Protein AF-A0A7K2W8P9-F1 (afdb_monomer_lite)

pLDDT: mean 90.11, std 7.22, range [67.88, 97.0]

Secondary structure (DSSP, 8-state):
--HHHHHHHHHHTT------SS--------TTSPPPP-TTTT----SSTTS-EEEEEEEEEETTEEEEEEEEEETTT--B--

Radius of gyration: 18.63 Å; chains: 1; bounding box: 38×36×46 Å

Structure (mmCIF, N/CA/C/O backbone):
data_AF-A0A7K2W8P9-F1
#
_entry.id   AF-A0A7K2W8P9-F1
#
loop_
_atom_site.group_PDB
_atom_site.id
_atom_site.type_symbol
_atom_site.label_atom_id
_atom_site.label_alt_id
_atom_site.label_comp_id
_atom_site.label_asym_id
_atom_site.label_entity_id
_atom_site.label_seq_id
_atom_site.pdbx_PDB_ins_code
_atom_site.Cartn_x
_atom_site.Cartn_y
_atom_site.Cartn_z
_atom_site.occupancy
_atom_site.B_iso_or_equiv
_atom_sit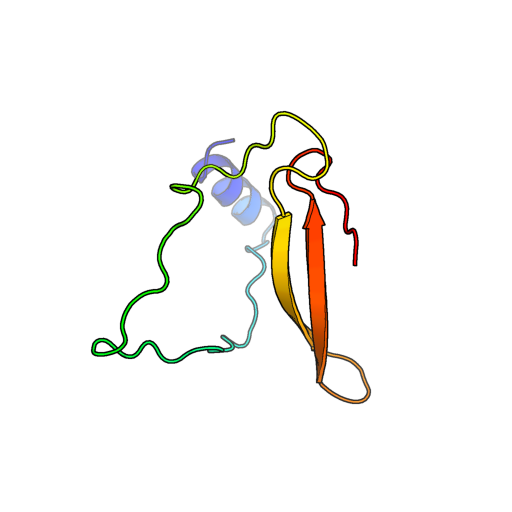e.auth_seq_id
_atom_site.auth_comp_id
_atom_site.auth_asym_id
_atom_site.auth_atom_id
_atom_site.pdbx_PDB_model_num
ATOM 1 N N . VAL A 1 1 ? 17.939 2.103 15.538 1.00 70.50 1 VAL A N 1
ATOM 2 C CA . VAL A 1 1 ? 17.696 2.164 17.001 1.00 70.50 1 VAL A CA 1
ATOM 3 C C . VAL A 1 1 ? 17.140 0.822 17.437 1.00 70.50 1 VAL A C 1
ATOM 5 O O . VAL A 1 1 ? 16.265 0.308 16.752 1.00 70.50 1 VAL A O 1
ATOM 8 N N . ALA A 1 2 ? 17.674 0.220 18.499 1.00 86.69 2 ALA A N 1
ATOM 9 C CA . ALA A 1 2 ? 17.183 -1.068 18.979 1.00 86.69 2 ALA A CA 1
ATOM 10 C C . ALA A 1 2 ? 15.840 -0.899 19.710 1.00 86.69 2 ALA A C 1
ATOM 12 O O . ALA A 1 2 ? 15.603 0.122 20.356 1.00 86.69 2 ALA A O 1
ATOM 13 N N . ARG A 1 3 ? 14.970 -1.912 19.632 1.00 87.19 3 ARG A N 1
ATOM 14 C CA . ARG A 1 3 ? 13.649 -1.930 20.287 1.00 87.19 3 ARG A CA 1
ATOM 15 C C . ARG A 1 3 ? 13.730 -1.570 21.775 1.00 87.19 3 ARG A C 1
ATOM 17 O O . ARG A 1 3 ? 12.977 -0.728 22.250 1.00 87.19 3 ARG A O 1
ATOM 24 N N . CYS A 1 4 ? 14.715 -2.139 22.466 1.00 92.62 4 CYS A N 1
ATOM 25 C CA . CYS A 1 4 ? 14.973 -1.899 23.884 1.00 92.62 4 CYS A CA 1
ATOM 26 C C . CYS A 1 4 ? 15.274 -0.425 24.205 1.00 92.62 4 CYS A C 1
ATOM 28 O O . CYS A 1 4 ? 14.926 0.059 25.279 1.00 92.62 4 CYS A O 1
ATOM 30 N N . THR A 1 5 ? 15.886 0.315 23.274 1.00 95.00 5 THR A N 1
ATOM 31 C CA . THR A 1 5 ? 16.158 1.746 23.444 1.00 95.00 5 THR A CA 1
ATOM 32 C C . THR A 1 5 ? 14.864 2.557 23.443 1.00 95.00 5 THR A C 1
ATOM 34 O O . THR A 1 5 ? 14.702 3.436 24.283 1.00 95.00 5 THR A O 1
ATOM 37 N N . VAL A 1 6 ? 13.934 2.245 22.536 1.00 93.31 6 VAL A N 1
ATOM 38 C CA . VAL A 1 6 ? 12.632 2.924 22.443 1.00 93.31 6 VAL A CA 1
ATOM 39 C C . VAL A 1 6 ? 11.774 2.619 23.672 1.00 93.31 6 VAL A C 1
ATOM 41 O O . VAL A 1 6 ? 11.223 3.536 24.272 1.00 93.31 6 VAL A O 1
ATOM 44 N N . GLU A 1 7 ? 11.720 1.353 24.095 1.00 93.88 7 GLU A N 1
ATOM 45 C CA . GLU A 1 7 ? 10.940 0.919 25.264 1.00 93.88 7 GLU A CA 1
ATOM 46 C C . GLU A 1 7 ? 11.413 1.578 26.568 1.00 93.88 7 GLU A C 1
ATOM 48 O O . GLU A 1 7 ? 10.590 2.022 27.372 1.00 93.88 7 GLU A O 1
ATOM 53 N N . ARG A 1 8 ? 12.734 1.692 26.773 1.00 96.00 8 ARG A N 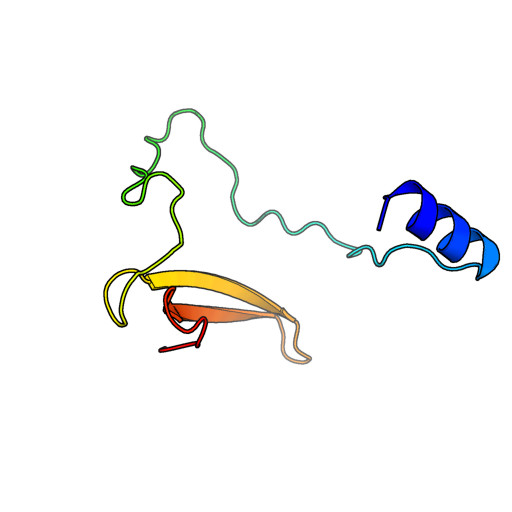1
ATOM 54 C CA . ARG A 1 8 ? 13.298 2.381 27.943 1.00 96.00 8 ARG A CA 1
ATOM 55 C C . ARG A 1 8 ? 12.912 3.861 27.965 1.00 96.00 8 ARG A C 1
ATOM 57 O O . ARG A 1 8 ? 12.452 4.343 28.995 1.00 96.00 8 ARG A O 1
ATOM 64 N N . LEU A 1 9 ? 13.064 4.557 26.837 1.00 96.31 9 LEU A N 1
ATOM 65 C CA . LEU A 1 9 ? 12.727 5.981 26.725 1.00 96.31 9 LEU A CA 1
ATOM 66 C C . LEU A 1 9 ? 11.231 6.233 26.943 1.00 96.31 9 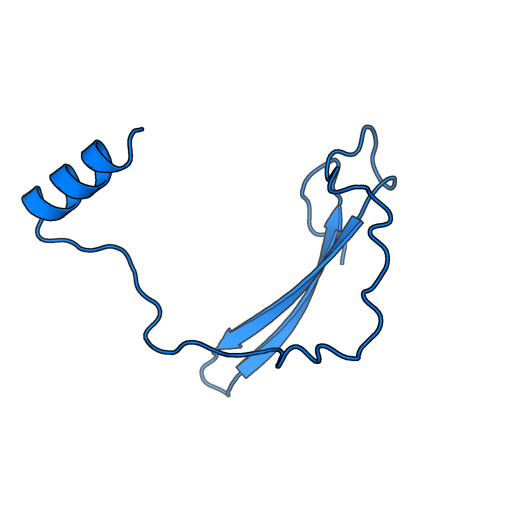LEU A C 1
ATOM 68 O O . LEU A 1 9 ? 10.861 7.165 27.649 1.00 96.31 9 LEU A O 1
ATOM 72 N N . MET A 1 10 ? 10.367 5.379 26.388 1.00 96.69 10 MET A N 1
ATOM 73 C CA . MET A 1 10 ? 8.922 5.455 26.618 1.00 96.69 10 MET A CA 1
ATOM 74 C C . MET A 1 10 ? 8.584 5.332 28.109 1.00 96.69 10 MET A C 1
ATOM 76 O O . MET A 1 10 ? 7.817 6.143 28.627 1.00 96.69 10 MET A O 1
ATOM 80 N N . ARG A 1 11 ? 9.220 4.387 28.820 1.00 95.06 11 ARG A N 1
ATOM 81 C CA . ARG A 1 11 ? 9.044 4.209 30.270 1.00 95.06 11 ARG A CA 1
ATOM 82 C C . ARG A 1 11 ? 9.517 5.422 31.076 1.00 95.06 11 ARG A C 1
ATOM 84 O O . ARG A 1 11 ? 8.799 5.845 31.973 1.00 95.06 11 ARG A O 1
ATOM 91 N N . GLU A 1 12 ? 10.689 5.975 30.761 1.00 97.00 12 GLU A N 1
ATOM 92 C CA . GLU A 1 12 ? 11.224 7.184 31.416 1.00 97.00 12 GLU A CA 1
ATOM 93 C C . GLU A 1 12 ? 10.301 8.396 31.235 1.00 97.00 12 GLU A C 1
ATOM 95 O O . GLU A 1 12 ? 10.128 9.187 32.157 1.00 97.00 12 GLU A O 1
ATOM 100 N N . LEU A 1 13 ? 9.668 8.512 30.067 1.00 96.50 13 LEU A N 1
ATOM 101 C CA . LEU A 1 13 ? 8.751 9.604 29.736 1.00 96.50 13 LEU A CA 1
ATOM 102 C C . LEU A 1 13 ? 7.300 9.352 30.182 1.00 96.50 13 LEU A C 1
ATOM 104 O O . LEU A 1 13 ? 6.444 10.198 29.940 1.00 96.50 13 LEU A O 1
ATOM 108 N N . GLY A 1 14 ? 6.990 8.195 30.780 1.00 94.75 14 GLY A N 1
ATOM 109 C CA . GLY A 1 14 ? 5.617 7.824 31.143 1.00 94.75 14 GLY A CA 1
ATOM 110 C C . GLY A 1 14 ? 4.673 7.690 29.940 1.00 94.75 14 GLY A C 1
ATOM 111 O O . GLY A 1 14 ? 3.461 7.830 30.081 1.00 94.75 14 GLY A O 1
ATOM 112 N N . THR A 1 15 ? 5.220 7.443 28.748 1.00 93.75 15 THR A N 1
ATOM 113 C CA . THR A 1 15 ? 4.461 7.302 27.499 1.00 93.75 15 THR A CA 1
ATOM 114 C C . THR A 1 15 ? 4.405 5.842 27.060 1.00 93.75 15 THR A C 1
ATOM 116 O O . THR A 1 15 ? 5.202 5.006 27.480 1.00 93.75 15 THR A O 1
ATOM 119 N N . THR A 1 16 ? 3.440 5.513 26.205 1.00 90.31 16 THR A N 1
ATOM 120 C CA . THR A 1 16 ? 3.313 4.189 25.587 1.00 90.31 16 THR A CA 1
ATOM 121 C C . THR A 1 16 ? 3.185 4.333 24.076 1.00 90.31 16 THR A C 1
ATOM 123 O O . THR A 1 16 ? 2.857 5.409 23.570 1.00 90.31 16 THR A O 1
ATOM 126 N N . GLY A 1 17 ? 3.448 3.252 23.344 1.00 86.50 17 GLY A N 1
ATOM 127 C CA . GLY A 1 17 ? 3.223 3.218 21.904 1.00 86.50 17 GLY A CA 1
ATOM 128 C C . GLY A 1 17 ? 1.755 3.490 21.574 1.00 86.50 17 GLY A C 1
ATOM 129 O O . GLY A 1 17 ? 0.856 2.990 22.250 1.00 86.50 17 GLY A O 1
ATOM 130 N N . ALA A 1 18 ? 1.506 4.272 20.525 1.00 85.69 18 ALA A N 1
ATOM 131 C CA . ALA A 1 18 ? 0.151 4.523 20.056 1.00 85.69 18 ALA A CA 1
ATOM 132 C C . ALA A 1 18 ? -0.507 3.204 19.619 1.00 85.69 18 ALA A C 1
ATOM 134 O O . ALA A 1 18 ? -0.022 2.516 18.720 1.00 85.69 18 ALA A O 1
ATOM 135 N N . VAL A 1 19 ? -1.625 2.863 20.255 1.00 79.12 19 VAL A N 1
ATOM 136 C CA . VAL A 1 19 ? -2.453 1.703 19.914 1.00 79.12 19 VAL A CA 1
ATOM 137 C C . VAL A 1 19 ? -3.773 2.192 19.339 1.00 79.12 19 VAL A C 1
ATOM 139 O O . VAL A 1 19 ? -4.454 3.020 19.939 1.00 79.12 19 VAL A O 1
ATOM 142 N N . HIS A 1 20 ? -4.152 1.663 18.177 1.00 72.62 20 HIS A N 1
ATOM 143 C CA . HIS A 1 20 ? -5.498 1.864 17.653 1.00 72.62 20 HIS A CA 1
ATOM 144 C C . HIS A 1 20 ? -6.477 1.045 18.503 1.00 72.62 20 HIS A C 1
ATOM 146 O O . HIS A 1 20 ? -6.319 -0.165 18.650 1.00 72.62 20 HIS A O 1
ATOM 152 N N . SER A 1 21 ? -7.487 1.708 19.069 1.00 67.88 21 SER A N 1
ATOM 153 C CA . SER A 1 21 ? -8.440 1.124 20.024 1.00 67.88 21 SER A CA 1
ATOM 154 C C . SER A 1 21 ? -9.333 0.031 19.428 1.00 67.88 21 SER A C 1
ATOM 156 O O . SER A 1 21 ? -9.812 -0.832 20.160 1.00 67.88 21 SER A O 1
ATOM 158 N N . LYS A 1 22 ? -9.543 0.026 18.104 1.00 72.00 22 LYS A N 1
ATOM 159 C CA . LYS A 1 22 ? -10.359 -0.976 17.408 1.00 72.00 22 LYS A CA 1
ATOM 160 C C . LYS A 1 22 ? -9.566 -1.632 16.283 1.00 72.00 22 LYS A C 1
ATOM 162 O O . LYS A 1 22 ? -9.166 -0.974 15.326 1.00 72.00 22 LYS A O 1
ATOM 167 N N . LYS A 1 23 ? -9.392 -2.952 16.372 1.00 67.88 23 LYS A N 1
ATOM 168 C CA . LYS A 1 23 ? -8.882 -3.760 15.261 1.00 67.88 23 LYS A CA 1
ATOM 169 C C . LYS A 1 23 ? -9.983 -3.878 14.205 1.00 67.88 23 LYS A C 1
ATOM 171 O O . LYS A 1 23 ? -10.984 -4.553 14.431 1.00 67.88 23 LYS A O 1
ATOM 176 N N . VAL A 1 24 ? -9.815 -3.202 13.071 1.00 71.25 24 VAL A N 1
ATOM 177 C CA . VAL A 1 24 ? -10.693 -3.366 11.906 1.00 71.25 24 VAL A CA 1
ATOM 178 C C . VAL A 1 24 ? -10.214 -4.594 11.137 1.00 71.25 24 VAL A C 1
ATOM 180 O O . VAL A 1 24 ? -9.098 -4.609 10.623 1.00 71.25 24 VAL A O 1
ATOM 183 N N . ILE A 1 25 ? -11.030 -5.647 11.102 1.00 75.06 25 ILE A N 1
ATOM 184 C CA . ILE A 1 25 ? -10.779 -6.815 10.252 1.00 75.06 25 ILE A CA 1
ATOM 185 C C . ILE A 1 25 ? -11.430 -6.518 8.905 1.00 75.06 25 ILE A C 1
ATOM 187 O O . ILE A 1 25 ? -12.652 -6.520 8.801 1.00 75.06 25 ILE A O 1
ATOM 191 N N . THR A 1 26 ? -10.618 -6.211 7.896 1.00 72.56 26 THR A N 1
ATOM 192 C CA . THR A 1 26 ? -11.103 -5.885 6.544 1.00 72.56 26 THR A CA 1
ATOM 193 C C . THR A 1 26 ? -11.389 -7.130 5.716 1.00 72.56 26 THR A C 1
ATOM 195 O O . THR A 1 26 ? -12.269 -7.115 4.867 1.00 72.56 26 THR A O 1
ATOM 198 N N . THR A 1 27 ? -10.639 -8.207 5.953 1.00 80.12 27 THR A N 1
ATOM 199 C CA . THR A 1 27 ? -10.699 -9.444 5.170 1.00 80.12 27 THR A CA 1
ATOM 200 C C . THR A 1 27 ? -10.684 -10.634 6.115 1.00 80.12 27 THR A C 1
ATOM 202 O O . THR A 1 27 ? -9.793 -10.745 6.960 1.00 80.12 27 THR A O 1
ATOM 205 N N . LEU A 1 28 ? -11.664 -11.525 5.972 1.00 86.62 28 LEU A N 1
ATOM 206 C CA . LEU A 1 28 ? -11.609 -12.855 6.568 1.00 86.62 28 LEU A CA 1
ATOM 207 C C . LEU A 1 28 ? -10.918 -13.774 5.555 1.00 86.62 28 LEU A C 1
ATOM 209 O O . LEU A 1 28 ? -11.437 -13.926 4.449 1.00 86.62 28 LEU A O 1
ATOM 213 N N . PRO A 1 29 ? -9.733 -14.322 5.871 1.00 82.12 29 PRO A N 1
ATOM 214 C CA . PRO A 1 29 ? -9.021 -15.180 4.938 1.00 82.12 29 PRO A CA 1
ATOM 215 C C . PRO A 1 29 ? -9.789 -16.489 4.744 1.00 82.12 29 PRO A C 1
ATOM 217 O O . PRO A 1 29 ? -10.090 -17.184 5.713 1.00 82.12 29 PRO A O 1
ATOM 220 N N . ASP A 1 30 ? -10.066 -16.833 3.492 1.00 88.94 30 ASP A N 1
ATOM 221 C CA . ASP A 1 30 ? -10.571 -18.145 3.105 1.00 88.94 30 ASP A CA 1
ATOM 222 C C . ASP A 1 30 ? -9.383 -19.042 2.738 1.00 88.94 30 ASP A C 1
ATOM 224 O O . ASP A 1 30 ? -8.620 -18.740 1.821 1.00 88.94 30 ASP A O 1
ATOM 228 N N . ALA A 1 31 ? -9.200 -20.136 3.480 1.00 86.56 31 ALA A N 1
ATOM 229 C CA . ALA A 1 31 ? -8.107 -21.079 3.251 1.00 86.56 31 ALA A CA 1
ATOM 230 C C . ALA A 1 31 ? -8.275 -21.894 1.956 1.00 86.56 31 ALA A C 1
ATOM 232 O O . ALA A 1 31 ? -7.298 -22.463 1.475 1.00 86.56 31 ALA A O 1
ATOM 233 N N . SER A 1 32 ? -9.494 -21.957 1.413 1.00 91.94 32 SER A N 1
ATOM 234 C CA . SER A 1 32 ? -9.811 -22.654 0.166 1.00 91.94 32 SER A CA 1
ATOM 235 C C . SER A 1 32 ? -9.694 -21.766 -1.075 1.00 91.94 32 SER A C 1
ATOM 237 O O . SER A 1 32 ? -9.654 -22.283 -2.191 1.00 91.94 32 SER A O 1
ATOM 239 N N . ALA A 1 33 ? -9.598 -20.445 -0.894 1.00 90.75 33 ALA A N 1
ATOM 240 C CA . ALA A 1 33 ? -9.447 -19.508 -1.995 1.00 90.75 33 ALA A CA 1
ATOM 241 C C . ALA A 1 33 ? -8.042 -19.591 -2.609 1.00 90.75 33 ALA A C 1
ATOM 243 O O . ALA A 1 33 ? -7.026 -19.598 -1.906 1.00 90.75 33 ALA A O 1
ATOM 244 N N . GLU A 1 34 ? -7.983 -19.601 -3.941 1.00 92.62 34 GLU A N 1
ATOM 245 C CA . GLU A 1 34 ? -6.724 -19.488 -4.668 1.00 92.62 34 GLU A CA 1
ATOM 246 C C . GLU A 1 34 ? -6.061 -18.143 -4.342 1.00 92.62 34 GLU A C 1
ATOM 248 O O . GLU A 1 34 ? -6.680 -17.076 -4.419 1.00 92.62 34 GLU A O 1
ATOM 253 N N . ARG A 1 35 ? -4.788 -18.184 -3.938 1.00 87.75 35 ARG A N 1
ATOM 254 C CA . ARG A 1 35 ? -4.037 -16.962 -3.651 1.00 87.75 35 ARG A CA 1
ATOM 255 C C . ARG A 1 35 ? -3.696 -16.260 -4.954 1.00 87.75 35 ARG A C 1
ATOM 257 O O . ARG A 1 35 ? -3.193 -16.887 -5.880 1.00 87.75 35 ARG A O 1
ATOM 264 N N . ALA A 1 36 ? -3.885 -14.943 -4.974 1.00 88.62 36 ALA A N 1
ATOM 265 C CA . ALA A 1 36 ? -3.399 -14.126 -6.072 1.00 88.62 36 ALA A CA 1
ATOM 266 C C . ALA A 1 36 ? -1.885 -14.353 -6.271 1.00 88.62 36 ALA A C 1
ATOM 268 O O . ALA A 1 36 ? -1.144 -14.393 -5.280 1.00 88.62 36 ALA A O 1
ATOM 269 N N . PRO A 1 37 ? -1.422 -14.506 -7.522 1.00 92.31 37 PRO A N 1
ATOM 270 C CA . PRO A 1 37 ? -0.011 -14.707 -7.808 1.00 92.31 37 PRO A CA 1
ATOM 271 C C . PRO A 1 37 ? 0.797 -13.464 -7.425 1.00 92.31 37 PRO A C 1
ATOM 273 O O . PRO A 1 37 ? 0.371 -12.330 -7.656 1.00 92.31 37 PRO A O 1
ATOM 276 N N . ASP A 1 38 ? 1.987 -13.677 -6.865 1.00 92.56 38 ASP A N 1
ATOM 277 C CA . ASP A 1 38 ? 2.934 -12.594 -6.611 1.00 92.56 38 ASP A CA 1
ATOM 278 C C . ASP A 1 38 ? 3.678 -12.246 -7.903 1.00 92.56 38 ASP A C 1
ATOM 280 O O . ASP A 1 38 ? 4.685 -12.855 -8.255 1.00 92.56 38 ASP A O 1
ATOM 284 N N . LEU A 1 39 ? 3.145 -11.270 -8.637 1.00 91.94 39 LEU A N 1
ATOM 285 C CA . LEU A 1 39 ? 3.681 -10.855 -9.935 1.00 91.94 39 LEU A CA 1
ATOM 286 C C . LEU A 1 39 ? 5.035 -10.137 -9.847 1.00 91.94 39 LEU A C 1
ATOM 288 O O . LEU A 1 39 ? 5.660 -9.905 -10.880 1.00 91.94 39 LEU A O 1
ATOM 292 N N . VAL A 1 40 ? 5.460 -9.738 -8.647 1.00 93.06 40 VAL A N 1
ATOM 293 C CA . VAL A 1 40 ? 6.684 -8.953 -8.431 1.00 93.06 40 VAL A CA 1
ATOM 294 C C . VAL A 1 40 ? 7.678 -9.650 -7.510 1.00 93.06 40 VAL A C 1
ATOM 296 O O . VAL A 1 40 ? 8.694 -9.054 -7.182 1.00 93.06 40 VAL A O 1
ATOM 299 N N . ASP A 1 41 ? 7.400 -10.884 -7.084 1.00 93.88 41 ASP A N 1
ATOM 300 C CA . ASP A 1 41 ? 8.249 -11.663 -6.170 1.00 93.88 41 ASP A CA 1
ATOM 301 C C . ASP A 1 41 ? 8.688 -10.860 -4.930 1.00 93.88 41 ASP A C 1
ATOM 303 O O . ASP A 1 41 ? 9.853 -10.828 -4.534 1.00 93.88 41 ASP A O 1
ATOM 307 N N . ARG A 1 42 ? 7.742 -10.112 -4.343 1.00 92.38 42 ARG A N 1
ATOM 308 C CA . ARG A 1 42 ? 7.973 -9.172 -3.227 1.00 92.38 42 ARG A CA 1
ATOM 309 C C . ARG A 1 42 ? 9.029 -8.084 -3.493 1.00 92.38 42 ARG A C 1
ATOM 311 O O . ARG A 1 42 ? 9.375 -7.358 -2.554 1.00 92.38 42 ARG A O 1
ATOM 318 N N . ASP A 1 43 ? 9.493 -7.907 -4.729 1.00 94.38 43 ASP A N 1
ATOM 319 C CA . ASP A 1 43 ? 10.376 -6.818 -5.133 1.00 94.38 43 ASP A CA 1
ATOM 320 C C . ASP A 1 43 ? 9.567 -5.569 -5.505 1.00 94.38 43 ASP A C 1
ATOM 322 O O . ASP A 1 43 ? 9.004 -5.404 -6.588 1.00 94.38 43 ASP A O 1
ATOM 326 N N . PHE A 1 44 ? 9.518 -4.639 -4.557 1.00 92.38 44 PHE A N 1
ATOM 327 C CA . PHE A 1 44 ? 8.834 -3.361 -4.715 1.00 92.38 44 PHE A CA 1
ATOM 328 C C . PHE A 1 44 ? 9.777 -2.234 -5.155 1.00 92.38 44 PHE A C 1
ATOM 330 O O . PHE A 1 44 ? 9.431 -1.058 -4.970 1.00 92.38 44 PHE A O 1
ATOM 337 N N . VAL A 1 45 ? 10.954 -2.552 -5.700 1.00 94.19 45 VAL A N 1
ATOM 338 C CA . VAL A 1 45 ? 11.895 -1.585 -6.272 1.00 94.19 45 VAL A CA 1
ATOM 339 C C . VAL A 1 45 ? 11.662 -1.482 -7.779 1.00 94.19 45 VAL A C 1
ATOM 341 O O . VAL A 1 45 ? 11.692 -2.463 -8.509 1.00 94.19 45 VAL A O 1
ATOM 344 N N . ALA A 1 46 ? 11.426 -0.265 -8.272 1.00 95.31 46 ALA A N 1
ATOM 345 C CA . ALA A 1 46 ? 11.328 -0.011 -9.707 1.00 95.31 46 ALA A CA 1
ATOM 346 C C . ALA A 1 46 ? 12.580 0.737 -10.184 1.00 95.31 46 ALA A C 1
ATOM 348 O O . ALA A 1 46 ? 12.915 1.753 -9.576 1.00 95.31 46 ALA A O 1
ATOM 349 N N . PRO A 1 47 ? 13.238 0.316 -11.280 1.00 95.75 47 PRO A N 1
ATOM 350 C CA . PRO A 1 47 ? 14.425 0.997 -11.807 1.00 95.75 47 PRO A CA 1
ATOM 351 C C . PRO A 1 47 ? 14.093 2.277 -12.593 1.00 95.75 47 PRO A C 1
ATOM 353 O O . PRO A 1 47 ? 14.967 3.104 -12.826 1.00 95.75 47 PRO A O 1
ATOM 356 N N . ALA A 1 48 ? 12.837 2.446 -13.017 1.00 96.06 48 ALA A N 1
ATOM 357 C CA . ALA A 1 48 ? 12.362 3.610 -13.761 1.00 96.06 48 ALA A CA 1
ATOM 358 C C . ALA A 1 48 ? 10.872 3.884 -13.468 1.00 96.06 48 ALA A C 1
ATOM 360 O O . ALA A 1 48 ? 10.151 2.970 -13.041 1.00 96.06 48 ALA A O 1
ATOM 361 N N . PRO A 1 49 ? 10.370 5.110 -13.725 1.00 95.38 49 PRO A N 1
ATOM 362 C CA . PRO A 1 49 ? 8.941 5.408 -13.663 1.00 95.38 49 PRO A CA 1
ATOM 363 C C . PRO A 1 49 ? 8.103 4.445 -14.519 1.00 95.38 49 PRO A C 1
ATOM 365 O O . PRO A 1 49 ? 8.570 3.927 -15.530 1.00 95.38 49 PRO A O 1
ATOM 368 N N . ASN A 1 50 ? 6.839 4.232 -14.136 1.00 93.00 50 ASN A N 1
ATOM 369 C CA . ASN A 1 50 ? 5.868 3.403 -14.872 1.00 93.00 50 ASN A CA 1
ATOM 370 C C . ASN A 1 50 ? 6.241 1.916 -15.056 1.00 93.00 50 ASN A C 1
ATOM 372 O O . ASN A 1 50 ? 5.652 1.254 -15.904 1.00 93.00 50 ASN A O 1
ATOM 376 N N . ARG A 1 51 ? 7.177 1.373 -14.262 1.00 94.56 51 ARG A N 1
ATOM 377 C CA . ARG A 1 51 ? 7.537 -0.061 -14.288 1.00 94.56 51 ARG A CA 1
ATOM 378 C C . ARG A 1 51 ? 6.820 -0.914 -13.247 1.00 94.56 51 ARG A C 1
ATOM 380 O O . ARG A 1 51 ? 6.457 -2.040 -13.548 1.00 94.56 51 ARG A O 1
ATOM 387 N N . CYS A 1 52 ? 6.600 -0.376 -12.052 1.00 95.25 52 CYS A N 1
ATOM 388 C CA . CYS A 1 52 ? 5.851 -1.041 -10.991 1.00 95.25 52 CYS A CA 1
ATOM 389 C C . CYS A 1 52 ? 5.000 -0.004 -10.252 1.00 95.25 52 CYS A C 1
ATOM 391 O O . CYS A 1 52 ? 5.441 1.132 -10.018 1.00 95.25 52 CYS A O 1
ATOM 393 N N . ARG A 1 53 ? 3.759 -0.385 -9.956 1.00 94.31 53 ARG A N 1
ATOM 394 C CA . ARG A 1 53 ? 2.778 0.413 -9.225 1.00 94.31 53 ARG A CA 1
ATOM 395 C C . ARG A 1 53 ? 2.078 -0.494 -8.226 1.00 94.31 53 ARG A C 1
ATOM 397 O O . ARG A 1 53 ? 1.766 -1.635 -8.557 1.00 94.31 53 ARG A O 1
ATOM 404 N N . VAL A 1 54 ? 1.796 0.032 -7.046 1.00 94.69 54 VAL A N 1
ATOM 405 C CA . VAL A 1 54 ? 1.016 -0.657 -6.016 1.00 94.69 54 VAL A CA 1
ATOM 406 C C . VAL A 1 54 ? -0.249 0.146 -5.777 1.00 94.69 54 VAL A C 1
ATOM 408 O O . VAL A 1 54 ? -0.180 1.361 -5.602 1.00 94.69 54 VAL A O 1
ATOM 411 N N . ALA A 1 55 ? -1.395 -0.526 -5.794 1.00 94.81 55 ALA A N 1
ATOM 412 C CA . ALA A 1 55 ? -2.650 0.053 -5.346 1.00 94.81 55 ALA A CA 1
ATOM 413 C C . ALA A 1 55 ? -2.874 -0.320 -3.882 1.00 94.81 55 ALA A C 1
ATOM 415 O O . ALA A 1 55 ? -2.589 -1.448 -3.479 1.00 94.81 55 ALA A O 1
ATOM 416 N N . ASP A 1 56 ? -3.391 0.621 -3.109 1.00 91.88 56 ASP A N 1
ATOM 417 C CA . ASP A 1 56 ? -3.829 0.383 -1.743 1.00 91.88 56 ASP A CA 1
ATOM 418 C C . ASP A 1 56 ? -5.174 1.074 -1.513 1.00 91.88 56 ASP A C 1
ATOM 420 O O . ASP A 1 56 ? -5.534 2.031 -2.208 1.00 91.88 56 ASP A O 1
ATOM 424 N N . PHE A 1 57 ? -5.938 0.563 -0.554 1.00 90.69 57 PHE A N 1
ATOM 425 C CA . PHE A 1 57 ? -7.176 1.187 -0.122 1.00 90.69 57 PHE A CA 1
ATOM 426 C C . PHE A 1 57 ? -7.231 1.234 1.399 1.00 90.69 57 PHE A C 1
ATOM 428 O O . PHE A 1 57 ? -6.929 0.268 2.096 1.00 90.69 57 PHE A O 1
ATOM 435 N N . THR A 1 58 ? -7.648 2.375 1.930 1.00 89.00 58 THR A N 1
ATOM 436 C CA . THR A 1 58 ? -7.711 2.609 3.368 1.00 89.00 58 THR A CA 1
ATOM 437 C C . THR A 1 58 ? -9.040 3.229 3.770 1.00 89.00 58 THR A C 1
ATOM 439 O O . THR A 1 58 ? -9.771 3.795 2.956 1.00 89.00 58 THR A O 1
ATOM 442 N N . HIS A 1 59 ? -9.360 3.099 5.052 1.00 88.25 59 HIS A N 1
ATOM 443 C CA . HIS A 1 59 ? -10.590 3.598 5.647 1.00 88.25 59 HIS A CA 1
ATOM 444 C C . HIS A 1 59 ? -10.250 4.825 6.479 1.00 88.25 59 HIS A C 1
ATOM 446 O O . HIS A 1 59 ? -9.466 4.742 7.425 1.00 88.25 59 HIS A O 1
ATOM 452 N N . VAL A 1 60 ? -10.852 5.959 6.142 1.00 89.50 60 VAL A N 1
ATOM 453 C CA . VAL A 1 60 ? -10.628 7.224 6.836 1.00 89.50 60 VAL A CA 1
ATOM 454 C C . VAL A 1 60 ? -11.891 7.587 7.599 1.00 89.50 60 VAL A C 1
ATOM 456 O O . VAL A 1 60 ? -12.948 7.820 7.013 1.00 89.50 60 VAL A O 1
ATOM 459 N N . THR A 1 61 ? -11.790 7.629 8.925 1.00 89.38 61 THR A N 1
ATOM 460 C CA . THR A 1 61 ? -12.884 8.093 9.782 1.00 89.38 61 THR A CA 1
ATOM 461 C C . THR A 1 61 ? -13.023 9.608 9.658 1.00 89.38 61 THR A C 1
ATOM 463 O O . THR A 1 61 ? -12.054 10.341 9.843 1.00 89.38 61 THR A O 1
ATOM 466 N N . THR A 1 62 ? -14.236 10.081 9.383 1.00 91.62 62 THR A N 1
ATOM 467 C CA . THR A 1 62 ? -14.594 11.504 9.313 1.00 91.62 62 THR A CA 1
ATOM 468 C C . THR A 1 62 ? -15.781 11.796 10.233 1.00 91.62 62 THR A C 1
ATOM 470 O O . THR A 1 62 ? -16.447 10.877 10.711 1.00 91.62 62 THR A O 1
ATOM 473 N N . PHE A 1 63 ? -16.099 13.076 10.448 1.00 93.50 63 PHE A N 1
ATOM 474 C CA . PHE A 1 63 ? -17.279 13.476 11.228 1.00 93.50 63 PHE A CA 1
ATOM 475 C C . PHE A 1 63 ? -18.614 13.026 10.611 1.00 93.50 63 PHE A C 1
ATOM 477 O O . PHE A 1 63 ? -19.595 12.887 11.333 1.00 93.50 63 PHE A O 1
ATOM 484 N N . ALA A 1 64 ? -18.655 12.775 9.300 1.00 92.62 64 ALA A N 1
ATOM 485 C CA . ALA A 1 64 ? -19.851 12.330 8.582 1.00 92.62 64 ALA A CA 1
ATOM 486 C C . ALA A 1 64 ? -19.927 10.798 8.412 1.00 92.62 64 ALA A C 1
ATOM 488 O O . ALA A 1 64 ? -20.869 10.294 7.806 1.00 92.62 64 ALA A O 1
ATOM 489 N N . GLY A 1 65 ? -18.941 10.051 8.923 1.00 89.81 65 GLY A N 1
ATOM 490 C CA . GLY A 1 65 ? -18.827 8.602 8.747 1.00 89.81 65 GLY A CA 1
ATOM 491 C C . GLY A 1 65 ? -17.469 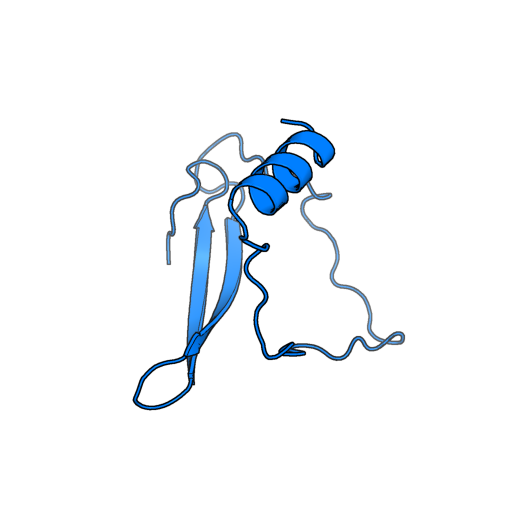8.171 8.191 1.00 89.81 65 GLY A C 1
ATOM 492 O O . GLY A 1 65 ? -16.513 8.946 8.164 1.00 89.81 65 GLY A O 1
ATOM 493 N N . VAL A 1 66 ? -17.363 6.911 7.769 1.00 88.50 66 VAL A N 1
ATOM 494 C CA . VAL A 1 66 ? -16.125 6.346 7.208 1.00 88.50 66 VAL A CA 1
ATOM 495 C C . VAL A 1 66 ? -16.114 6.515 5.693 1.00 88.50 66 VAL A C 1
ATOM 497 O O . VAL A 1 66 ? -17.056 6.107 5.016 1.00 88.50 66 VAL A O 1
ATOM 500 N N . VAL A 1 67 ? -15.029 7.079 5.168 1.00 92.69 67 VAL A N 1
ATOM 501 C CA . VAL A 1 67 ? -14.762 7.177 3.731 1.00 92.69 67 VAL A CA 1
ATOM 502 C C . VAL A 1 67 ? -13.743 6.112 3.339 1.00 92.69 67 VAL A C 1
ATOM 504 O O . VAL A 1 67 ? -12.779 5.863 4.064 1.00 92.69 67 VAL A O 1
ATOM 507 N N . TYR A 1 68 ? -13.953 5.496 2.181 1.00 90.56 68 TYR A N 1
ATOM 508 C CA . TYR A 1 68 ? -13.033 4.536 1.583 1.00 90.56 68 TYR A CA 1
ATOM 509 C C . TYR A 1 68 ? -12.185 5.277 0.555 1.00 90.56 68 TYR A C 1
ATOM 511 O O . TYR A 1 68 ? -12.722 5.868 -0.380 1.00 90.56 68 TYR A O 1
ATOM 519 N N . VAL A 1 69 ? -10.870 5.273 0.746 1.00 93.50 69 VAL A N 1
ATOM 520 C CA . VAL A 1 69 ? -9.920 5.950 -0.138 1.00 93.50 69 VAL A CA 1
ATOM 521 C C . VAL A 1 69 ? -9.090 4.889 -0.833 1.00 93.50 69 VAL A C 1
ATOM 523 O O . VAL A 1 69 ? -8.438 4.101 -0.157 1.00 93.50 69 VAL A O 1
ATOM 526 N N . ALA A 1 70 ? -9.104 4.881 -2.162 1.00 95.75 70 ALA A N 1
ATOM 527 C CA . ALA A 1 70 ? -8.191 4.091 -2.977 1.00 95.75 70 ALA A CA 1
ATOM 528 C C . ALA A 1 70 ? -7.138 5.017 -3.587 1.00 95.75 70 ALA A C 1
ATOM 530 O O . ALA A 1 70 ? -7.453 6.154 -3.938 1.00 95.75 70 ALA A O 1
ATOM 531 N N . PHE A 1 71 ? -5.905 4.537 -3.692 1.00 95.25 71 PHE A N 1
ATOM 532 C CA . PHE A 1 71 ? -4.821 5.267 -4.336 1.00 95.25 71 PHE A CA 1
ATOM 533 C C . PHE A 1 71 ? -3.813 4.308 -4.970 1.00 95.25 71 PHE A C 1
ATOM 535 O O . PHE A 1 71 ? -3.668 3.152 -4.572 1.00 95.25 71 PHE A O 1
ATOM 542 N N . VAL A 1 72 ? -3.085 4.808 -5.961 1.00 95.88 72 VAL A N 1
ATOM 543 C CA . VAL A 1 72 ? -2.022 4.106 -6.673 1.00 95.88 72 VAL A CA 1
ATOM 544 C C . VAL A 1 72 ? -0.705 4.823 -6.419 1.00 95.88 72 VAL A C 1
ATOM 546 O O . VAL A 1 72 ? -0.560 6.014 -6.687 1.00 95.88 72 VAL A O 1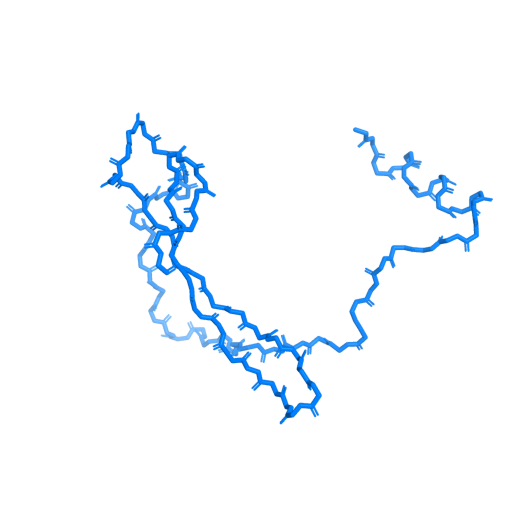
ATOM 549 N N . VAL A 1 73 ? 0.293 4.088 -5.942 1.00 96.25 73 VAL A N 1
ATOM 550 C CA . VAL A 1 73 ? 1.648 4.584 -5.690 1.00 96.25 73 VAL A CA 1
ATOM 551 C C . VAL A 1 73 ? 2.594 4.068 -6.767 1.00 96.25 73 VAL A C 1
ATOM 553 O O . VAL A 1 73 ? 2.633 2.876 -7.065 1.00 96.25 73 VAL A O 1
ATOM 556 N N . GLY A 1 74 ? 3.402 4.960 -7.343 1.00 95.69 74 GLY A N 1
ATOM 557 C CA . GLY A 1 74 ? 4.510 4.574 -8.215 1.00 95.69 74 GLY A CA 1
ATOM 558 C C . GLY A 1 74 ? 5.729 4.122 -7.409 1.00 95.69 74 GLY A C 1
ATOM 559 O O . GLY A 1 74 ? 6.268 4.895 -6.618 1.00 95.69 74 GLY A O 1
ATOM 560 N N . ASN A 1 75 ? 6.229 2.907 -7.643 1.00 95.69 75 ASN A N 1
ATOM 561 C CA . ASN A 1 75 ? 7.320 2.329 -6.845 1.00 95.69 75 ASN A CA 1
ATOM 562 C C . ASN A 1 75 ? 8.685 3.001 -7.056 1.00 95.69 75 ASN A C 1
ATOM 564 O O . ASN A 1 75 ? 9.541 2.912 -6.181 1.00 95.69 75 ASN A O 1
ATOM 568 N N . PHE A 1 76 ? 8.877 3.691 -8.186 1.00 95.00 76 PHE A N 1
ATOM 569 C CA . PHE A 1 76 ? 10.117 4.412 -8.491 1.00 95.00 76 PHE A CA 1
ATOM 570 C C . PHE A 1 76 ? 10.274 5.665 -7.621 1.00 95.00 76 PHE A C 1
ATOM 572 O O . PHE A 1 76 ? 11.265 5.827 -6.922 1.00 95.00 76 PHE A O 1
ATOM 579 N N . SER A 1 77 ? 9.275 6.552 -7.643 1.00 94.19 77 SER A N 1
ATOM 580 C CA . SER A 1 77 ? 9.327 7.857 -6.969 1.00 94.19 77 SER A CA 1
ATOM 581 C C . SER A 1 77 ? 8.603 7.893 -5.623 1.00 94.19 77 SER A C 1
ATOM 583 O O . SER A 1 77 ? 8.663 8.912 -4.940 1.00 94.19 77 SER A O 1
ATOM 585 N N . ARG A 1 78 ? 7.886 6.819 -5.259 1.00 92.94 78 ARG A N 1
ATOM 586 C CA . ARG A 1 78 ? 7.003 6.730 -4.079 1.00 92.94 78 ARG A CA 1
ATOM 587 C C . ARG A 1 78 ? 5.901 7.798 -4.047 1.00 92.94 78 ARG A C 1
ATOM 589 O O . ARG A 1 78 ? 5.372 8.119 -2.988 1.00 92.94 78 ARG A O 1
ATOM 596 N N . ARG A 1 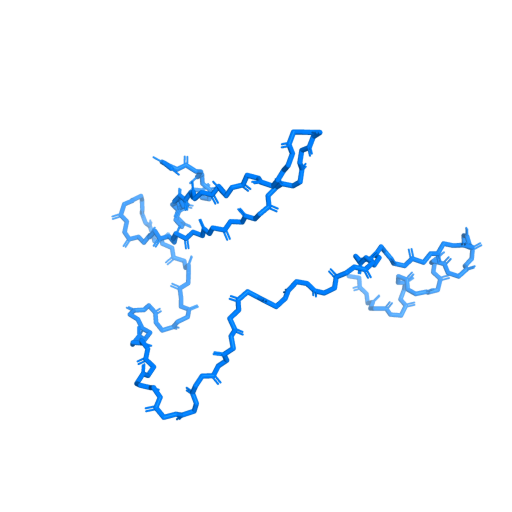79 ? 5.541 8.347 -5.211 1.00 95.12 79 ARG A N 1
ATOM 597 C CA . ARG A 1 79 ? 4.466 9.340 -5.351 1.00 95.12 79 ARG A CA 1
ATOM 598 C C . ARG A 1 79 ? 3.129 8.659 -5.616 1.00 95.12 79 ARG A C 1
ATOM 600 O O . ARG A 1 79 ? 3.084 7.656 -6.328 1.00 95.12 79 ARG A O 1
ATOM 607 N N . ILE A 1 80 ? 2.059 9.255 -5.096 1.00 94.44 80 ILE A N 1
ATOM 608 C CA . ILE A 1 80 ? 0.683 8.925 -5.481 1.00 94.44 80 ILE A CA 1
ATOM 609 C C . ILE A 1 80 ? 0.465 9.420 -6.915 1.00 94.44 80 ILE A C 1
ATOM 611 O O . ILE A 1 80 ? 0.797 10.564 -7.232 1.00 94.44 80 ILE A O 1
ATOM 615 N N . VAL A 1 81 ? -0.027 8.541 -7.785 1.00 94.50 81 VAL A N 1
ATOM 616 C CA . VAL A 1 81 ? -0.275 8.813 -9.212 1.00 94.50 81 VAL A CA 1
ATOM 617 C C . VAL A 1 81 ? -1.760 8.773 -9.578 1.00 94.50 81 VAL A C 1
ATOM 619 O O . VAL A 1 81 ? -2.098 9.073 -10.721 1.00 94.50 81 VAL A O 1
ATOM 622 N N . GLY A 1 82 ? -2.622 8.410 -8.629 1.00 88.56 82 GLY A N 1
ATOM 623 C CA . GLY A 1 82 ? -4.073 8.325 -8.767 1.00 88.56 82 GLY A CA 1
ATOM 624 C C . GLY A 1 82 ? -4.704 7.703 -7.540 1.00 88.56 82 GLY A C 1
ATOM 625 O O . GLY A 1 82 ? -3.931 7.310 -6.637 1.00 88.56 82 GLY A O 1
#

Sequence (82 aa):
VARCTVERLMRELGTTGAVHSKKVITTLPDASAERAPDLVDRDFVAPAPNRCRVADFTHVTTFAGVVYVAFVVGNFSRRIVG

Foldseek 3Di:
DDPVVVVVVCVVVVHDDDDDPDDDDPDDDDPPDDDDDPPCVPDLADPDWPPDKDKDWDWDQDPVGIDIDIWIATSHPRDTPD